Protein AF-A0A7X0TTI5-F1 (afdb_monomer_lite)

Sequence (166 aa):
MQVIKDLVKDNSVLKSMYKINELNKDLLPNALIEVSVCLNDKRHAQENGIIEVKPFFFTALQGELIRRIKQLDIKCSEEAQVATIYTLFSVEKYEEICLSPNFKVVLDISENHRYWVNYATSSIVQYYKHSVVSMQYDSHYNFCTKAAELIVIRARLANAKSKSVI

pLDDT: mean 73.69, std 14.34, range [38.88, 95.19]

Structure (mmCIF, N/CA/C/O backbone):
data_AF-A0A7X0TTI5-F1
#
_entry.id   AF-A0A7X0TTI5-F1
#
loop_
_atom_site.group_PDB
_atom_site.id
_atom_site.type_symbol
_atom_site.label_atom_id
_atom_site.label_alt_id
_atom_site.label_comp_id
_atom_site.label_asym_id
_atom_site.label_entity_id
_atom_site.label_seq_id
_atom_site.pdbx_PDB_ins_code
_atom_site.Cartn_x
_atom_site.Cartn_y
_atom_site.Cartn_z
_atom_site.occupancy
_atom_site.B_iso_or_equiv
_atom_site.auth_seq_id
_atom_site.auth_comp_id
_atom_site.auth_asym_id
_atom_site.auth_atom_id
_atom_site.pdbx_PDB_model_num
ATOM 1 N N . MET A 1 1 ? -12.517 -10.784 20.465 1.00 48.31 1 MET A N 1
ATOM 2 C CA . MET A 1 1 ? -13.371 -10.555 19.279 1.00 48.31 1 MET A CA 1
ATOM 3 C C . MET A 1 1 ? -12.431 -10.204 18.137 1.00 48.31 1 MET A C 1
ATOM 5 O O . MET A 1 1 ? -11.695 -9.251 18.314 1.00 48.31 1 MET A O 1
ATOM 9 N N . GLN A 1 2 ? -12.366 -11.005 17.066 1.00 62.66 2 GLN A N 1
ATOM 10 C CA . GLN A 1 2 ? -11.397 -10.819 15.966 1.00 62.66 2 GLN A CA 1
ATOM 11 C C . GLN A 1 2 ? -11.958 -9.836 14.934 1.00 62.66 2 GLN A C 1
ATOM 13 O O . GLN A 1 2 ? -12.637 -10.242 13.991 1.00 62.66 2 GLN A O 1
ATOM 18 N N . VAL A 1 3 ? -11.701 -8.543 15.146 1.00 77.75 3 VAL A N 1
ATOM 19 C CA . VAL A 1 3 ? -12.220 -7.435 14.321 1.00 77.75 3 VAL A CA 1
ATOM 20 C C . VAL A 1 3 ? -11.693 -7.531 12.887 1.00 77.75 3 VAL A C 1
ATOM 22 O O . VAL A 1 3 ? -12.401 -7.208 11.932 1.00 77.75 3 VAL A O 1
ATOM 25 N N . ILE A 1 4 ? -10.480 -8.065 12.718 1.00 79.56 4 ILE A N 1
ATOM 26 C CA . ILE A 1 4 ? -9.844 -8.260 11.417 1.00 79.56 4 ILE A CA 1
ATOM 27 C C . ILE A 1 4 ? -10.682 -9.098 10.448 1.00 79.56 4 ILE A C 1
ATOM 29 O O . ILE A 1 4 ? -10.770 -8.750 9.272 1.00 79.56 4 ILE A O 1
ATOM 33 N N . LYS A 1 5 ? -11.349 -10.160 10.922 1.00 80.38 5 LYS A N 1
ATOM 34 C CA . LYS A 1 5 ? -12.128 -11.067 10.063 1.00 80.38 5 LYS A CA 1
ATOM 35 C C . LYS A 1 5 ? -13.248 -10.322 9.350 1.00 80.38 5 LYS A C 1
ATOM 37 O O . LYS A 1 5 ? -13.413 -10.475 8.142 1.00 80.38 5 LYS A O 1
ATOM 42 N N . ASP A 1 6 ? -13.962 -9.464 10.067 1.00 81.31 6 ASP A N 1
ATOM 43 C CA . ASP A 1 6 ? -15.067 -8.694 9.500 1.00 81.31 6 ASP A CA 1
ATOM 44 C C . ASP A 1 6 ? -14.583 -7.594 8.551 1.00 81.31 6 ASP A C 1
ATOM 46 O O . ASP A 1 6 ? -15.242 -7.316 7.540 1.00 81.31 6 ASP A O 1
ATOM 50 N N . LEU A 1 7 ? -13.409 -7.016 8.828 1.00 79.31 7 LEU A N 1
ATOM 51 C CA . LEU A 1 7 ? -12.769 -6.042 7.948 1.00 79.31 7 LEU A CA 1
ATOM 52 C C . LEU A 1 7 ? -12.322 -6.670 6.627 1.00 79.31 7 LEU A C 1
ATOM 54 O O . LEU A 1 7 ? -12.471 -6.039 5.587 1.00 79.31 7 LEU A O 1
ATOM 58 N N . VAL A 1 8 ? -11.819 -7.905 6.628 1.00 77.75 8 VAL A N 1
ATOM 59 C CA . VAL A 1 8 ? -11.235 -8.531 5.425 1.00 77.75 8 VAL A CA 1
ATOM 60 C C . VAL A 1 8 ? -12.200 -9.439 4.653 1.00 77.75 8 VAL A C 1
ATOM 62 O O . VAL A 1 8 ? -11.943 -9.732 3.485 1.00 77.75 8 VAL A O 1
ATOM 65 N N . LYS A 1 9 ? -13.330 -9.839 5.257 1.00 75.50 9 LYS A N 1
ATOM 66 C CA . LYS A 1 9 ? -14.305 -10.807 4.709 1.00 75.50 9 LYS A CA 1
ATOM 67 C C . LYS A 1 9 ? -14.771 -10.510 3.282 1.00 75.50 9 LYS A C 1
ATOM 69 O O . LYS A 1 9 ? -14.928 -11.432 2.488 1.00 75.50 9 LYS A O 1
ATOM 74 N N . ASP A 1 10 ? -14.991 -9.239 2.954 1.00 65.62 10 ASP A N 1
ATOM 75 C CA . ASP A 1 10 ? -15.565 -8.849 1.660 1.00 65.62 10 ASP A CA 1
ATOM 76 C C . ASP A 1 10 ? -14.509 -8.634 0.565 1.00 65.62 10 ASP A C 1
ATOM 78 O O . ASP A 1 10 ? -14.868 -8.300 -0.565 1.00 65.62 10 ASP A O 1
ATOM 82 N N . ASN A 1 11 ? -13.216 -8.793 0.896 1.00 62.59 11 ASN A N 1
ATOM 83 C CA . ASN A 1 11 ? -12.068 -8.658 -0.013 1.00 62.59 11 ASN A CA 1
ATOM 84 C C . ASN A 1 11 ? -12.108 -7.369 -0.866 1.00 62.59 11 ASN A C 1
ATOM 86 O O . ASN A 1 11 ? -11.692 -7.355 -2.024 1.00 62.59 11 ASN A O 1
ATOM 90 N N . SER A 1 12 ? -12.664 -6.290 -0.307 1.00 60.84 12 SER A N 1
ATOM 91 C CA . SER A 1 12 ? -12.946 -5.032 -0.997 1.00 60.84 12 SER A CA 1
ATOM 92 C C . SER A 1 12 ? -12.515 -3.865 -0.126 1.00 60.84 12 SER A C 1
ATOM 94 O O . SER A 1 12 ? -13.119 -3.617 0.914 1.00 60.84 12 SER A O 1
ATOM 96 N N . VAL A 1 13 ? -11.504 -3.121 -0.586 1.00 57.62 13 VAL A N 1
ATOM 97 C CA . VAL A 1 13 ? -10.938 -1.963 0.131 1.00 57.62 13 VAL A CA 1
ATOM 98 C C . VAL A 1 13 ? -12.039 -0.989 0.551 1.00 57.62 13 VAL A C 1
ATOM 100 O O . VAL A 1 13 ? -12.115 -0.616 1.714 1.00 57.62 13 VAL A O 1
ATOM 103 N N . LEU A 1 14 ? -12.944 -0.646 -0.370 1.00 49.16 14 LEU A N 1
ATOM 104 C CA . LEU A 1 14 ? -14.036 0.295 -0.114 1.00 49.16 14 LEU A CA 1
ATOM 105 C C . LEU A 1 14 ? -14.975 -0.192 0.995 1.00 49.16 14 LEU A C 1
ATOM 107 O O . LEU A 1 14 ? -15.259 0.553 1.928 1.00 49.16 14 LEU A O 1
ATOM 111 N N . LYS A 1 15 ? -15.428 -1.451 0.936 1.00 61.66 15 LYS A N 1
ATOM 112 C CA . LYS A 1 15 ? -16.327 -2.010 1.961 1.00 61.66 15 LYS A CA 1
ATOM 113 C C . LYS A 1 15 ? -15.647 -2.086 3.324 1.00 61.66 15 LYS A C 1
ATOM 115 O O . LYS A 1 15 ? -16.260 -1.757 4.334 1.00 61.66 15 LYS A O 1
ATOM 120 N N . SER A 1 16 ? -14.375 -2.469 3.353 1.00 70.25 16 SER A N 1
ATOM 121 C CA . SER A 1 16 ? -13.583 -2.507 4.577 1.00 70.25 16 SER A CA 1
ATOM 122 C C . SER A 1 16 ? -13.373 -1.111 5.176 1.00 70.25 16 SER A C 1
ATOM 124 O O . SER A 1 16 ? -13.461 -0.958 6.389 1.00 70.25 16 SER A O 1
ATOM 126 N N . MET A 1 17 ? -13.176 -0.080 4.346 1.00 67.69 17 MET A N 1
ATOM 127 C CA . MET A 1 17 ? -13.087 1.317 4.790 1.00 67.69 17 MET A CA 1
ATOM 128 C C . MET A 1 17 ? -14.405 1.822 5.391 1.00 67.69 17 MET A C 1
ATOM 130 O O . MET A 1 17 ? -14.386 2.470 6.436 1.00 67.69 17 MET A O 1
ATOM 134 N N . TYR A 1 18 ? -15.558 1.497 4.793 1.00 67.31 18 TYR A N 1
ATOM 135 C CA . TYR A 1 18 ? -16.861 1.810 5.398 1.00 67.31 18 TYR A CA 1
ATOM 136 C C . TYR A 1 18 ? -17.000 1.177 6.786 1.00 67.31 18 TYR A C 1
ATOM 138 O O . TYR A 1 18 ? -17.308 1.882 7.745 1.00 67.31 18 TYR A O 1
ATOM 146 N N . LYS A 1 19 ? -16.651 -0.108 6.922 1.00 81.31 19 LYS A N 1
ATOM 147 C CA . LYS A 1 19 ? -16.669 -0.799 8.220 1.00 81.31 19 LYS A CA 1
ATOM 148 C C . LYS A 1 19 ? -15.734 -0.150 9.240 1.00 81.31 19 LYS A C 1
ATOM 150 O O . LYS A 1 19 ? -16.130 0.012 10.385 1.00 81.31 19 LYS A O 1
ATOM 155 N N . ILE A 1 2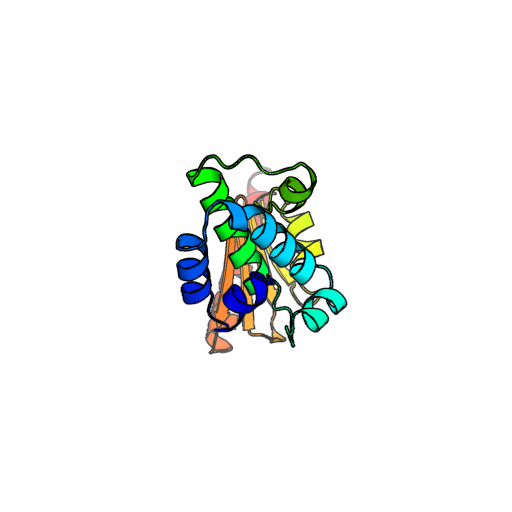0 ? -14.532 0.277 8.837 1.00 79.19 20 ILE A N 1
ATOM 156 C CA . ILE A 1 20 ? -13.599 0.999 9.723 1.00 79.19 20 ILE A CA 1
ATOM 157 C C . ILE A 1 20 ? -14.220 2.296 10.255 1.00 79.19 20 ILE A C 1
ATOM 159 O O . ILE A 1 20 ? -14.044 2.633 11.425 1.00 79.19 20 ILE A O 1
ATOM 163 N N . ASN A 1 21 ? -14.961 3.026 9.422 1.00 71.12 21 ASN A N 1
ATOM 164 C CA . ASN A 1 21 ? -15.608 4.266 9.843 1.00 71.12 21 ASN A CA 1
ATOM 165 C C . ASN A 1 21 ? -16.771 4.032 10.828 1.00 71.12 21 ASN A C 1
ATOM 167 O O . ASN A 1 21 ? -17.016 4.901 11.672 1.00 71.12 21 ASN A O 1
ATOM 171 N N . GLU A 1 22 ? -17.425 2.868 10.746 1.00 82.06 22 GLU A N 1
ATOM 172 C CA . GLU A 1 22 ? -18.511 2.413 11.628 1.00 82.06 22 GLU A CA 1
ATOM 173 C C . GLU A 1 22 ? -18.028 1.689 12.900 1.00 82.06 22 GLU A C 1
ATOM 175 O O . GLU A 1 22 ? -18.824 1.470 13.816 1.00 82.06 22 GLU A O 1
ATOM 180 N N . LEU A 1 23 ? -16.742 1.325 12.994 1.00 85.75 23 LEU A N 1
ATOM 181 C CA . LEU A 1 23 ? -16.197 0.656 14.177 1.00 85.75 23 LEU A CA 1
ATOM 182 C C . LEU A 1 23 ? -16.357 1.519 15.435 1.00 85.75 23 LEU A C 1
ATOM 184 O O . LEU A 1 23 ? -16.101 2.727 15.434 1.00 85.75 23 LEU A 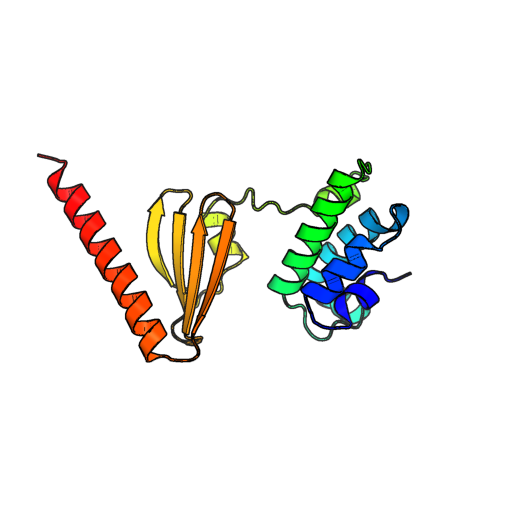O 1
ATOM 188 N N . ASN A 1 24 ? -16.710 0.861 16.544 1.00 85.25 24 ASN A N 1
ATOM 189 C CA . ASN A 1 24 ? -16.664 1.482 17.864 1.00 85.25 24 ASN A CA 1
ATOM 190 C C . ASN A 1 24 ? -15.231 1.976 18.143 1.00 85.25 24 ASN A C 1
ATOM 192 O O . ASN A 1 24 ? -14.260 1.259 17.892 1.00 85.25 24 ASN A O 1
ATOM 196 N N . LYS A 1 25 ? -15.117 3.196 18.681 1.00 83.62 25 LYS A N 1
ATOM 197 C CA . LYS A 1 25 ? -13.852 3.860 19.009 1.00 83.62 25 LYS A CA 1
ATOM 198 C C . LYS A 1 25 ? -12.916 2.971 19.828 1.00 83.62 25 LYS A C 1
ATOM 200 O O . LYS A 1 25 ? -11.727 2.920 19.527 1.00 83.62 25 LYS A O 1
ATOM 205 N N . ASP A 1 26 ? -13.462 2.226 20.784 1.00 83.00 26 ASP A N 1
ATOM 206 C CA . ASP A 1 26 ? -12.691 1.363 21.688 1.00 83.00 26 ASP A CA 1
ATOM 207 C C . ASP A 1 26 ? -12.023 0.181 20.964 1.00 83.00 26 ASP A C 1
ATOM 209 O O . ASP A 1 26 ? -11.059 -0.403 21.454 1.00 83.00 26 ASP A O 1
ATOM 213 N N . LEU A 1 27 ? -12.517 -0.176 19.774 1.00 84.00 27 LEU A N 1
ATOM 214 C CA . LEU A 1 27 ? -12.010 -1.293 18.977 1.00 84.00 27 LEU A CA 1
ATOM 215 C C . LEU A 1 27 ? -10.947 -0.869 17.959 1.00 84.00 27 LEU A C 1
ATOM 217 O O . LEU A 1 27 ? -10.237 -1.729 17.440 1.00 84.00 27 LEU A O 1
ATOM 221 N N . LEU A 1 28 ? -10.826 0.428 17.664 1.00 81.75 28 LEU A N 1
ATOM 222 C CA . LEU A 1 28 ? -9.928 0.929 16.621 1.00 81.75 28 LEU A CA 1
ATOM 223 C C . LEU A 1 28 ? -8.441 0.629 16.896 1.00 81.75 28 LEU A C 1
ATOM 225 O O . LEU A 1 28 ? -7.776 0.170 15.965 1.00 81.75 28 LEU A O 1
ATOM 229 N N . PRO A 1 29 ? -7.900 0.805 18.123 1.00 80.06 29 PRO A N 1
ATOM 230 C CA . PRO A 1 29 ? -6.505 0.455 18.408 1.00 80.06 29 PRO A CA 1
ATOM 231 C C . PRO A 1 29 ? -6.221 -1.043 18.235 1.00 80.06 29 PRO A C 1
ATOM 233 O O . PRO A 1 29 ? -5.214 -1.421 17.643 1.00 80.06 29 PRO A O 1
ATOM 236 N N . ASN A 1 30 ? -7.143 -1.901 18.682 1.00 79.25 30 ASN A N 1
ATOM 237 C CA . ASN A 1 30 ? -7.002 -3.353 18.547 1.00 79.25 30 ASN A CA 1
ATOM 238 C C . ASN A 1 30 ? -7.077 -3.790 17.081 1.00 79.25 30 ASN A C 1
ATOM 240 O O . ASN A 1 30 ? -6.259 -4.589 16.638 1.00 79.25 30 ASN A O 1
ATOM 244 N N . ALA A 1 31 ? -8.004 -3.224 16.303 1.00 84.19 31 ALA A N 1
ATOM 245 C CA . ALA A 1 31 ? -8.095 -3.484 14.869 1.00 84.19 31 ALA A CA 1
ATOM 246 C C . ALA A 1 31 ? -6.813 -3.068 14.131 1.00 84.19 31 ALA A C 1
ATOM 248 O O . ALA A 1 31 ? -6.366 -3.770 13.226 1.00 84.19 31 ALA A O 1
ATOM 249 N N . LEU A 1 32 ? -6.204 -1.947 14.535 1.00 81.00 32 LEU A N 1
ATOM 250 C CA . LEU A 1 32 ? -4.934 -1.482 13.988 1.00 81.00 32 LEU A CA 1
ATOM 251 C C . LEU A 1 32 ? -3.800 -2.482 14.266 1.00 81.00 32 LEU A C 1
ATOM 253 O O . LEU A 1 32 ? -3.089 -2.856 13.335 1.00 81.00 32 LEU A O 1
ATOM 257 N N . ILE A 1 33 ? -3.679 -2.970 15.506 1.00 75.25 33 ILE A N 1
ATOM 258 C CA . ILE A 1 33 ? -2.704 -4.010 15.869 1.00 75.25 33 ILE A CA 1
ATOM 259 C C . ILE A 1 33 ? -2.948 -5.284 15.052 1.00 75.25 33 ILE A C 1
ATOM 261 O O . ILE A 1 33 ? -2.020 -5.791 14.426 1.00 75.25 33 ILE A O 1
ATOM 265 N N . GLU A 1 34 ? -4.185 -5.785 15.005 1.00 76.81 34 GLU A N 1
ATOM 266 C CA . GLU A 1 34 ? -4.519 -7.022 14.288 1.00 76.81 34 GLU A CA 1
ATOM 267 C C . GLU A 1 34 ? -4.189 -6.931 12.787 1.00 76.81 34 GLU A C 1
ATOM 269 O O . GLU A 1 34 ? -3.604 -7.864 12.230 1.00 76.81 34 GLU A O 1
ATOM 274 N N . VAL A 1 35 ? -4.505 -5.804 12.130 1.00 81.75 35 VAL A N 1
ATOM 275 C CA . VAL A 1 35 ? -4.149 -5.562 10.718 1.00 81.75 35 VAL A CA 1
ATOM 276 C C . VAL A 1 35 ? -2.632 -5.570 10.535 1.00 81.75 35 VAL A C 1
ATOM 278 O O . VAL A 1 35 ? -2.132 -6.193 9.598 1.00 81.75 35 VAL A O 1
ATOM 281 N N . SER A 1 36 ? -1.891 -4.915 11.428 1.00 72.31 36 SER A N 1
ATOM 282 C CA . SER A 1 36 ? -0.433 -4.836 11.349 1.00 72.31 36 SER A CA 1
ATOM 283 C C . SER A 1 36 ? 0.262 -6.162 11.624 1.00 72.31 36 SER A C 1
ATOM 285 O O . SER A 1 36 ? 1.241 -6.476 10.951 1.00 72.31 36 SER A O 1
ATOM 287 N N . VAL A 1 37 ? -0.241 -6.971 12.556 1.00 70.06 37 VAL A N 1
ATOM 288 C CA . VAL A 1 37 ? 0.292 -8.317 12.797 1.00 70.06 37 VAL A CA 1
ATOM 289 C C . VAL A 1 37 ? -0.009 -9.216 11.599 1.00 70.06 37 VAL A C 1
ATOM 291 O O . VAL A 1 37 ? 0.903 -9.851 11.083 1.00 70.06 37 VAL A O 1
ATOM 294 N N . CYS A 1 38 ? -1.240 -9.211 11.075 1.00 74.50 38 CYS A N 1
ATOM 295 C CA . CYS A 1 38 ? -1.596 -10.024 9.905 1.00 74.50 38 CYS A CA 1
ATOM 296 C C . CYS A 1 38 ? -0.827 -9.629 8.636 1.00 74.50 38 CYS A C 1
ATOM 298 O O . CYS A 1 38 ? -0.593 -10.476 7.778 1.00 74.50 38 CYS A O 1
ATOM 300 N N . LEU A 1 39 ? -0.419 -8.362 8.505 1.00 73.25 39 LEU A N 1
ATOM 301 C CA . LEU A 1 39 ? 0.432 -7.909 7.404 1.00 73.25 39 LEU A CA 1
ATOM 302 C C . LEU A 1 39 ? 1.832 -8.546 7.448 1.00 73.25 39 LEU A C 1
ATOM 304 O O . LEU A 1 39 ? 2.403 -8.829 6.396 1.00 73.25 39 LEU A O 1
ATOM 308 N N . ASN A 1 40 ? 2.374 -8.770 8.648 1.00 61.78 40 ASN A N 1
ATOM 309 C CA . ASN A 1 40 ? 3.770 -9.165 8.856 1.00 61.78 40 ASN A CA 1
ATOM 310 C C . ASN A 1 40 ? 3.950 -10.641 9.252 1.00 61.78 40 ASN A C 1
ATOM 312 O O . ASN A 1 40 ? 5.034 -11.193 9.068 1.00 61.78 40 ASN A O 1
ATOM 316 N N . ASP A 1 41 ? 2.904 -11.301 9.751 1.00 64.25 41 ASP A N 1
ATOM 317 C CA . ASP A 1 41 ? 2.929 -12.692 10.196 1.00 64.25 41 ASP A CA 1
ATOM 318 C C . ASP A 1 41 ? 1.887 -13.535 9.445 1.00 64.25 41 ASP A C 1
ATOM 320 O O . ASP A 1 41 ? 0.682 -13.502 9.712 1.00 64.25 41 ASP A O 1
ATOM 324 N N . LYS A 1 42 ? 2.383 -14.349 8.504 1.00 69.00 42 LYS A N 1
ATOM 325 C CA . LYS A 1 42 ? 1.560 -15.271 7.710 1.00 69.00 42 LYS A CA 1
ATOM 326 C C . LYS A 1 42 ? 0.881 -16.348 8.560 1.00 69.00 42 LYS A C 1
ATOM 328 O O . LYS A 1 42 ? -0.216 -16.762 8.198 1.00 69.00 42 LYS A O 1
ATOM 333 N N . ARG A 1 43 ? 1.501 -16.811 9.655 1.00 68.00 43 ARG A N 1
ATOM 334 C CA . ARG A 1 43 ? 0.895 -17.817 10.546 1.00 68.00 43 ARG A CA 1
ATOM 335 C C . ARG A 1 43 ? -0.269 -17.195 11.303 1.00 68.00 43 ARG A C 1
ATOM 337 O O . ARG A 1 43 ? -1.365 -17.744 11.282 1.00 68.00 43 ARG A O 1
ATOM 344 N N . HIS A 1 44 ? -0.066 -15.998 11.847 1.00 65.00 44 HIS A N 1
ATOM 345 C CA . HIS A 1 44 ? -1.123 -15.263 12.535 1.00 65.00 44 HIS A CA 1
ATOM 346 C C . HIS A 1 44 ? -2.292 -14.912 11.602 1.00 65.00 44 HIS A C 1
ATOM 348 O O . HIS A 1 44 ? -3.461 -15.022 11.974 1.00 65.00 44 HIS A O 1
ATOM 354 N N . ALA A 1 45 ? -2.004 -14.537 10.354 1.00 71.25 45 ALA A N 1
ATOM 355 C CA . ALA A 1 45 ? -3.038 -14.300 9.354 1.00 71.25 45 ALA A CA 1
ATOM 356 C C . ALA A 1 45 ? -3.869 -15.568 9.071 1.00 71.25 45 ALA A C 1
ATOM 358 O O . ALA A 1 45 ? -5.101 -15.513 9.053 1.00 71.25 45 ALA A O 1
ATOM 359 N N . GLN A 1 46 ? -3.214 -16.722 8.917 1.00 75.00 46 GLN A N 1
ATOM 360 C CA . GLN A 1 46 ? -3.885 -18.008 8.704 1.00 75.00 46 GLN A CA 1
ATOM 361 C C . GLN A 1 46 ? -4.737 -18.435 9.910 1.00 75.00 46 GLN A C 1
ATOM 363 O O . GLN A 1 46 ? -5.865 -18.889 9.718 1.00 75.00 46 GLN A O 1
ATOM 368 N N . GLU A 1 47 ? -4.269 -18.219 11.144 1.00 75.56 47 GLU A N 1
ATOM 369 C CA . GLU A 1 47 ? -5.054 -18.428 12.378 1.00 75.56 47 GLU A CA 1
ATOM 370 C C . GLU A 1 47 ? -6.313 -17.543 12.424 1.00 75.56 47 GLU A C 1
ATOM 372 O O . GLU A 1 47 ? -7.361 -17.924 12.958 1.00 75.56 47 GLU A O 1
ATOM 377 N N . ASN A 1 48 ? -6.247 -16.376 11.783 1.00 69.25 48 ASN A N 1
ATOM 378 C CA . ASN A 1 48 ? -7.373 -15.472 11.589 1.00 69.25 48 ASN A CA 1
ATOM 379 C C . ASN A 1 48 ? -8.199 -15.779 10.323 1.00 69.25 48 ASN A C 1
ATOM 381 O O . ASN A 1 48 ? -9.086 -15.005 9.968 1.00 69.25 48 ASN A O 1
ATOM 385 N N . GLY A 1 49 ? -7.987 -16.922 9.664 1.00 72.69 49 GLY A N 1
ATOM 386 C CA . GLY A 1 49 ? -8.764 -17.353 8.496 1.00 72.69 49 GLY A CA 1
ATOM 387 C C . GLY A 1 49 ? -8.443 -16.594 7.206 1.00 72.69 49 GLY A C 1
ATOM 388 O O . GLY A 1 49 ? -9.207 -16.666 6.244 1.00 72.69 49 GLY A O 1
ATOM 389 N N . ILE A 1 50 ? -7.327 -15.866 7.166 1.00 78.94 50 ILE A N 1
ATOM 390 C CA . ILE A 1 50 ? -6.852 -15.167 5.974 1.00 78.94 50 ILE A CA 1
ATOM 391 C C . ILE A 1 50 ? -6.019 -16.158 5.159 1.00 78.94 50 ILE A C 1
ATOM 393 O O . ILE A 1 50 ? -4.886 -16.481 5.508 1.00 78.94 50 ILE A O 1
ATOM 397 N N . ILE A 1 51 ? -6.608 -16.652 4.067 1.00 73.12 51 ILE A N 1
ATOM 398 C CA . ILE A 1 51 ? -5.983 -17.637 3.167 1.00 73.12 51 ILE A CA 1
ATOM 399 C C . ILE A 1 51 ? -4.725 -17.050 2.510 1.00 73.12 51 ILE A C 1
ATOM 401 O O . ILE A 1 51 ? -3.715 -17.735 2.361 1.00 73.12 51 ILE A O 1
ATOM 405 N N . GLU A 1 52 ? -4.776 -15.765 2.157 1.00 74.25 52 GLU A N 1
ATOM 406 C CA . GLU A 1 52 ? -3.673 -15.041 1.539 1.00 74.25 52 GLU A CA 1
ATOM 407 C C . GLU A 1 52 ? -3.627 -13.599 2.055 1.00 74.25 52 GLU A C 1
ATOM 409 O O . GLU A 1 52 ? -4.580 -12.829 1.899 1.00 74.25 52 GLU A O 1
ATOM 414 N N . VAL A 1 53 ? -2.500 -13.222 2.661 1.00 68.06 53 VAL A N 1
ATOM 415 C CA . VAL A 1 53 ? -2.229 -11.831 3.031 1.00 68.06 53 VAL A CA 1
ATOM 416 C C . VAL A 1 53 ? -1.889 -11.076 1.760 1.00 68.06 53 VAL A C 1
ATOM 418 O O . VAL A 1 53 ? -0.822 -11.273 1.188 1.00 68.06 53 VAL A O 1
ATOM 421 N N . LYS A 1 54 ? -2.794 -10.199 1.330 1.00 70.62 54 LYS A N 1
ATOM 422 C CA . LYS A 1 54 ? -2.554 -9.251 0.240 1.00 70.62 54 LYS A CA 1
ATOM 423 C C . LYS A 1 54 ? -1.923 -7.991 0.832 1.00 70.62 54 LYS A C 1
ATOM 425 O O . LYS A 1 54 ? -2.668 -7.183 1.390 1.00 70.62 54 LYS A O 1
ATOM 430 N N . PRO A 1 55 ? -0.600 -7.771 0.724 1.00 66.88 55 PRO A N 1
ATOM 431 C CA . PRO A 1 55 ? 0.071 -6.723 1.493 1.00 66.88 55 PRO A CA 1
ATOM 432 C C . PRO A 1 55 ? -0.528 -5.340 1.228 1.00 66.88 55 PRO A C 1
ATOM 434 O O . PRO A 1 55 ? -0.872 -4.628 2.160 1.00 66.88 55 PRO A O 1
ATOM 437 N N . PHE A 1 56 ? -0.815 -5.023 -0.037 1.00 64.56 56 PHE A N 1
ATOM 438 C CA . PHE A 1 56 ? -1.448 -3.760 -0.429 1.00 64.56 56 PHE A CA 1
ATOM 439 C C . PHE A 1 56 ? -2.834 -3.537 0.187 1.00 64.56 56 PHE A C 1
ATOM 441 O O . PHE A 1 56 ? -3.171 -2.417 0.564 1.00 64.56 56 PHE A O 1
ATOM 448 N N . PHE A 1 57 ? -3.638 -4.596 0.304 1.00 65.31 57 PHE A N 1
ATOM 449 C CA . PHE A 1 57 ? -4.957 -4.523 0.928 1.00 65.31 57 PHE A CA 1
ATOM 450 C C . PHE A 1 57 ? -4.820 -4.224 2.424 1.00 65.31 57 PHE A C 1
ATOM 452 O O . PHE A 1 57 ? -5.431 -3.281 2.911 1.00 65.31 57 PHE A O 1
ATOM 459 N N . PHE A 1 58 ? -3.953 -4.950 3.132 1.00 76.31 58 PHE A N 1
ATOM 460 C CA . PHE A 1 58 ? -3.731 -4.755 4.569 1.00 76.31 58 PHE A CA 1
ATOM 461 C C . PHE A 1 58 ? -3.078 -3.404 4.887 1.00 76.31 58 PHE A C 1
ATOM 463 O O . PHE A 1 58 ? -3.484 -2.748 5.842 1.00 76.31 58 PHE A O 1
ATOM 470 N N . THR A 1 59 ? -2.152 -2.925 4.054 1.00 71.94 59 THR A N 1
ATOM 471 C CA . THR A 1 59 ? -1.587 -1.573 4.172 1.00 71.94 59 THR A CA 1
ATOM 472 C C . THR A 1 59 ? -2.658 -0.491 3.993 1.00 71.94 59 THR A C 1
ATOM 474 O O . THR A 1 59 ? -2.669 0.489 4.736 1.00 71.94 59 THR A O 1
ATOM 477 N N . ALA A 1 60 ? -3.604 -0.668 3.063 1.00 59.09 60 ALA A N 1
ATOM 478 C CA . ALA A 1 60 ? -4.716 0.271 2.895 1.00 59.09 60 ALA A CA 1
ATOM 479 C C . ALA A 1 60 ? -5.650 0.296 4.121 1.00 59.09 60 ALA A C 1
ATOM 481 O O . ALA A 1 60 ? -6.067 1.372 4.553 1.00 59.09 60 ALA A O 1
ATOM 482 N N . LEU A 1 61 ? -5.937 -0.868 4.716 1.00 76.75 61 LEU A N 1
ATOM 483 C CA . LEU A 1 61 ? -6.719 -0.958 5.957 1.00 76.75 61 LEU A CA 1
ATOM 484 C C . LEU A 1 61 ? -6.009 -0.275 7.127 1.00 76.75 61 LEU A C 1
ATOM 486 O O . LEU A 1 61 ? -6.630 0.480 7.872 1.00 76.75 61 LEU A O 1
ATOM 490 N N . GLN A 1 62 ? -4.702 -0.501 7.252 1.00 78.44 62 GLN A N 1
ATOM 491 C CA . GLN A 1 62 ? -3.862 0.120 8.270 1.00 78.44 62 GLN A CA 1
ATOM 492 C C . GLN A 1 62 ? -3.902 1.652 8.157 1.00 78.44 62 GLN A C 1
ATOM 494 O O . GLN A 1 62 ? -4.149 2.340 9.147 1.00 78.44 62 GLN A O 1
ATOM 499 N N . GLY A 1 63 ? -3.725 2.190 6.944 1.00 66.25 63 GLY A N 1
ATOM 500 C CA . GLY A 1 63 ? -3.790 3.628 6.666 1.00 66.25 63 GLY A CA 1
ATOM 501 C C . GLY A 1 63 ? -5.121 4.264 7.075 1.00 66.25 63 GLY A C 1
ATOM 502 O O . GLY A 1 63 ? -5.140 5.315 7.720 1.00 66.25 63 GLY A O 1
ATOM 503 N N . GLU A 1 64 ? -6.233 3.604 6.756 1.00 73.19 64 GLU A N 1
ATOM 504 C CA . GLU A 1 64 ? -7.570 4.091 7.103 1.00 73.19 64 GLU A CA 1
ATOM 505 C C . GLU A 1 64 ? -7.842 4.042 8.618 1.00 73.19 64 GLU A C 1
ATOM 507 O O . GLU A 1 64 ? -8.400 4.990 9.178 1.00 73.19 64 GLU A O 1
ATOM 512 N N . LEU A 1 65 ? -7.388 2.991 9.311 1.00 80.75 65 LEU A N 1
ATOM 513 C CA . LEU A 1 65 ? -7.497 2.877 10.770 1.00 80.75 65 LEU A CA 1
ATOM 514 C C . LEU A 1 65 ? -6.730 3.998 11.486 1.00 80.75 65 LEU A C 1
ATOM 516 O O . LEU A 1 65 ? -7.281 4.648 12.375 1.00 80.75 65 LEU A O 1
ATOM 520 N N . ILE A 1 66 ? -5.504 4.299 11.046 1.00 77.62 66 ILE A N 1
ATOM 521 C CA . ILE A 1 66 ? -4.702 5.419 11.571 1.00 77.62 66 ILE A CA 1
ATOM 522 C C . ILE A 1 66 ? -5.430 6.748 11.362 1.00 77.62 66 ILE A C 1
ATOM 524 O O . ILE A 1 66 ? -5.524 7.561 12.286 1.00 77.62 66 ILE A O 1
ATOM 528 N N . ARG A 1 67 ? -5.949 6.988 10.149 1.00 79.31 67 ARG A N 1
ATOM 529 C CA . ARG A 1 67 ? -6.697 8.210 9.824 1.00 79.31 67 ARG A CA 1
ATOM 530 C C . ARG A 1 67 ? -7.881 8.380 10.775 1.00 79.31 67 ARG A C 1
ATOM 532 O O . ARG A 1 67 ? -8.080 9.471 11.310 1.00 79.31 67 ARG A O 1
ATOM 539 N N . ARG A 1 68 ? -8.642 7.307 11.013 1.00 77.06 68 ARG A N 1
ATOM 540 C CA . ARG A 1 68 ? -9.827 7.326 11.876 1.00 77.06 68 ARG A CA 1
ATOM 541 C C . ARG A 1 68 ? -9.484 7.542 13.352 1.00 77.06 68 ARG A C 1
ATOM 543 O O . ARG A 1 68 ? -10.138 8.358 13.995 1.00 77.06 68 ARG A O 1
ATOM 550 N N . ILE A 1 69 ? -8.443 6.882 13.862 1.00 80.56 69 ILE A N 1
ATOM 551 C CA . ILE A 1 69 ? -7.920 7.067 15.228 1.00 80.56 69 ILE A CA 1
ATOM 552 C C . ILE A 1 69 ? -7.533 8.528 15.471 1.00 80.56 69 ILE A C 1
ATOM 554 O O . ILE A 1 69 ? -7.970 9.120 16.457 1.00 80.56 69 ILE A O 1
ATOM 558 N N . LYS A 1 70 ? -6.785 9.135 14.537 1.00 76.69 70 LYS A N 1
ATOM 559 C CA . LYS A 1 70 ? -6.380 10.548 14.621 1.00 76.69 70 LYS A CA 1
ATOM 560 C C . LYS A 1 70 ? -7.573 11.499 14.609 1.00 76.69 70 LYS A C 1
ATOM 562 O O . LYS A 1 70 ? -7.610 12.440 15.389 1.00 76.69 70 LYS A O 1
ATOM 567 N N . GLN A 1 71 ? -8.558 11.256 13.743 1.00 75.06 71 GLN A N 1
ATOM 568 C CA . GLN A 1 71 ? -9.769 12.084 13.678 1.00 75.06 71 GLN A CA 1
ATOM 569 C C . GLN A 1 71 ? -10.583 12.084 14.970 1.00 75.06 71 GLN A C 1
ATOM 571 O O . GLN A 1 71 ? -11.314 13.033 15.232 1.00 75.06 71 GLN A O 1
ATOM 576 N N . LEU A 1 72 ? -10.509 10.997 15.732 1.00 81.12 72 LEU A N 1
ATOM 577 C CA . LEU A 1 72 ? -11.277 10.812 16.954 1.00 81.12 72 LEU A CA 1
ATOM 578 C C . LEU A 1 72 ? -10.482 11.138 18.222 1.00 81.12 72 LEU A C 1
ATOM 580 O O . LEU A 1 72 ? -11.031 10.960 19.307 1.00 81.12 72 LEU A O 1
ATOM 584 N N . ASP A 1 73 ? -9.234 11.596 18.071 1.00 79.94 73 ASP A N 1
ATOM 585 C CA . ASP A 1 73 ? -8.289 11.901 19.152 1.00 79.94 73 ASP A CA 1
ATOM 586 C C . ASP A 1 73 ? -8.122 10.747 20.161 1.00 79.94 73 ASP A C 1
ATOM 588 O O . ASP A 1 73 ? -8.085 10.924 21.378 1.00 79.94 73 ASP A O 1
ATOM 592 N N . ILE A 1 74 ? -8.070 9.513 19.648 1.00 79.62 74 ILE A N 1
ATOM 593 C CA . ILE A 1 74 ? -7.937 8.314 20.480 1.00 79.62 74 ILE A CA 1
ATOM 594 C C . ILE A 1 74 ? -6.464 8.113 20.834 1.00 79.62 74 ILE A C 1
ATOM 596 O O . ILE A 1 74 ? -5.619 7.906 19.959 1.00 79.62 74 ILE A O 1
ATOM 600 N N . LYS A 1 75 ? -6.157 8.112 22.135 1.00 71.19 75 LYS A N 1
ATOM 601 C CA . LYS A 1 75 ? -4.820 7.776 22.635 1.00 71.19 75 LYS A CA 1
ATOM 602 C C . LYS A 1 75 ? -4.566 6.280 22.466 1.00 71.19 75 LYS A C 1
ATOM 604 O O . LYS A 1 75 ? -5.234 5.458 23.084 1.00 71.19 75 LYS A O 1
ATOM 609 N N . CYS A 1 76 ? -3.597 5.937 21.627 1.00 61.47 76 CYS A N 1
ATOM 610 C CA . CYS A 1 76 ? -3.128 4.565 21.457 1.00 61.47 76 CYS A CA 1
ATOM 611 C C . CYS A 1 76 ? -2.065 4.238 22.513 1.00 61.47 76 CYS A C 1
ATOM 613 O O . CYS A 1 76 ? -1.198 5.077 22.782 1.00 61.47 76 CYS A O 1
ATOM 615 N N . SER A 1 77 ? -2.121 3.030 23.086 1.00 53.69 77 SER A N 1
ATOM 616 C CA . SER A 1 77 ? -1.037 2.512 23.930 1.00 53.69 77 SER A CA 1
ATOM 617 C C . SER A 1 77 ? 0.264 2.409 23.125 1.00 53.69 77 SER A C 1
ATOM 619 O O . SER A 1 77 ? 0.231 2.405 21.891 1.00 53.69 77 SER A O 1
ATOM 621 N N . GLU A 1 78 ? 1.413 2.348 23.798 1.00 45.16 78 GLU A N 1
ATOM 622 C CA . GLU A 1 78 ? 2.718 2.241 23.127 1.00 45.16 78 GLU A CA 1
ATOM 623 C C . GLU A 1 78 ? 2.778 1.024 22.185 1.00 45.16 78 GLU A C 1
ATOM 625 O O . GLU A 1 78 ? 3.347 1.123 21.100 1.00 45.16 78 GLU A O 1
ATOM 630 N N . GLU A 1 79 ? 2.086 -0.078 22.507 1.00 40.94 79 GLU A N 1
ATOM 631 C CA . GLU A 1 79 ? 1.984 -1.253 21.630 1.00 40.94 79 GLU A CA 1
ATOM 632 C C . GLU A 1 79 ? 1.162 -0.994 20.350 1.00 40.94 79 GLU A C 1
ATOM 634 O O . GLU A 1 79 ? 1.452 -1.563 19.299 1.00 40.94 79 GLU A O 1
ATOM 639 N N . ALA A 1 80 ? 0.165 -0.104 20.402 1.00 40.31 80 ALA A N 1
ATOM 640 C CA . ALA A 1 80 ? -0.649 0.301 19.250 1.00 40.31 80 ALA A CA 1
ATOM 641 C C . ALA A 1 80 ? 0.016 1.398 18.391 1.00 40.31 80 ALA A C 1
ATOM 643 O O . ALA A 1 80 ? -0.339 1.575 17.224 1.00 40.31 80 ALA A O 1
ATOM 644 N N . GLN A 1 81 ? 1.007 2.120 18.929 1.00 42.50 81 GLN A N 1
ATOM 645 C CA . GLN A 1 81 ? 1.781 3.123 18.180 1.00 42.50 81 GLN A CA 1
ATOM 646 C C . GLN A 1 81 ? 2.723 2.496 17.134 1.00 42.50 81 GLN A C 1
ATOM 648 O O . GLN A 1 81 ? 3.093 3.159 16.162 1.00 42.50 81 GLN A O 1
ATOM 653 N N . VAL A 1 82 ? 3.039 1.201 17.268 1.00 40.84 82 VAL A N 1
ATOM 654 C CA . VAL A 1 82 ? 3.925 0.437 16.363 1.00 40.84 82 VAL A CA 1
ATOM 655 C C . VAL A 1 82 ? 3.299 0.186 14.977 1.00 40.84 82 VAL A C 1
ATOM 657 O O . VAL A 1 82 ? 3.975 -0.212 14.032 1.00 40.84 82 VAL A O 1
ATOM 660 N N . ALA A 1 83 ? 2.014 0.486 14.799 1.00 43.31 83 ALA A N 1
ATOM 661 C CA . ALA A 1 83 ? 1.244 0.144 13.610 1.00 43.31 83 ALA A CA 1
ATOM 662 C C . ALA A 1 83 ? 0.955 1.331 12.667 1.00 43.31 83 ALA A C 1
ATOM 664 O O . ALA A 1 83 ? 0.002 1.288 11.891 1.00 43.31 83 ALA A O 1
ATOM 665 N N . THR A 1 84 ? 1.775 2.383 12.676 1.00 39.78 84 THR A N 1
ATOM 666 C CA . THR A 1 84 ? 1.652 3.501 11.726 1.00 39.78 84 THR A CA 1
ATOM 667 C C . THR A 1 84 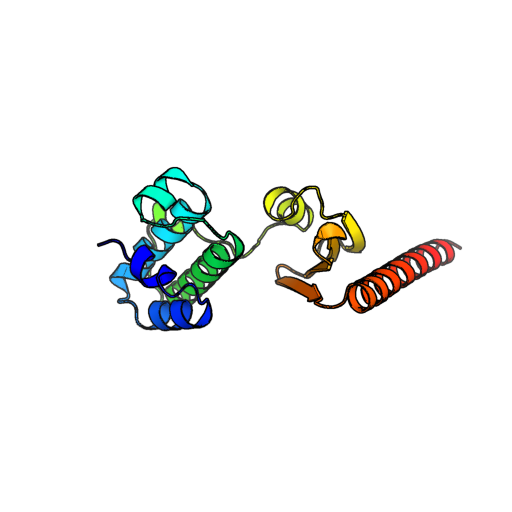? 2.518 3.266 10.494 1.00 39.78 84 THR A C 1
ATOM 669 O O . THR A 1 84 ? 3.725 3.150 10.659 1.00 39.78 84 THR A O 1
ATOM 672 N N . ILE A 1 85 ? 1.981 3.313 9.268 1.00 42.75 85 ILE A N 1
ATOM 673 C CA . ILE A 1 85 ? 2.810 3.715 8.118 1.00 42.75 85 ILE A CA 1
ATOM 674 C C . ILE A 1 85 ? 1.985 4.668 7.222 1.00 42.75 85 ILE A C 1
ATOM 676 O O . ILE A 1 85 ? 1.349 4.260 6.263 1.00 42.75 85 ILE A O 1
ATOM 680 N N . TYR A 1 86 ? 1.877 5.967 7.547 1.00 38.88 86 TYR A N 1
ATOM 681 C CA . TYR A 1 86 ? 2.666 6.969 6.806 1.00 38.88 86 TYR A CA 1
ATOM 682 C C . TYR A 1 86 ? 3.963 6.345 6.329 1.00 38.88 86 TYR A C 1
ATOM 684 O O . TYR A 1 86 ? 4.793 6.004 7.166 1.00 38.88 86 TYR A O 1
ATOM 692 N N . THR A 1 87 ? 4.191 6.193 5.029 1.00 41.19 87 THR A N 1
ATOM 693 C CA . THR A 1 87 ? 5.549 5.851 4.617 1.00 41.19 87 THR A CA 1
ATOM 694 C C . THR A 1 87 ? 6.416 7.093 4.826 1.00 41.19 87 THR A C 1
ATOM 696 O O . THR A 1 87 ? 6.673 7.835 3.891 1.00 41.19 87 THR A O 1
ATOM 699 N N . LEU A 1 88 ? 6.924 7.285 6.052 1.00 45.00 88 LEU A N 1
ATOM 700 C CA . LEU A 1 88 ? 8.172 8.004 6.357 1.00 45.00 88 LEU A CA 1
ATOM 701 C C . LEU A 1 88 ? 9.389 7.256 5.776 1.00 45.00 88 LEU A C 1
ATOM 703 O O . LEU A 1 88 ? 10.529 7.525 6.135 1.00 45.00 88 LEU A O 1
ATOM 707 N N . PHE A 1 89 ? 9.167 6.273 4.905 1.00 49.72 89 PHE A N 1
ATOM 708 C CA . PHE A 1 89 ? 10.218 5.599 4.180 1.00 49.72 89 PHE A CA 1
ATOM 709 C C . PHE A 1 89 ? 10.787 6.552 3.138 1.00 49.72 89 PHE A C 1
ATOM 711 O O . PHE A 1 89 ? 10.056 7.235 2.413 1.00 49.72 89 PHE A O 1
ATOM 718 N N . SER A 1 90 ? 12.111 6.592 3.061 1.00 65.44 90 SER A N 1
ATOM 719 C CA . SER A 1 90 ? 12.759 7.101 1.865 1.00 65.44 90 SER A CA 1
ATOM 720 C C . SER A 1 90 ? 12.364 6.223 0.672 1.00 65.44 90 SER A C 1
ATOM 722 O O . SER A 1 90 ? 11.864 5.101 0.836 1.00 65.44 90 SER A O 1
ATOM 724 N N . VAL A 1 91 ? 12.584 6.724 -0.540 1.00 72.50 91 VAL A N 1
ATOM 725 C CA . VAL A 1 91 ? 12.351 5.963 -1.775 1.00 72.50 91 VAL A CA 1
ATOM 726 C C . VAL A 1 91 ? 13.058 4.600 -1.729 1.00 72.50 91 VAL A C 1
ATOM 728 O O . VAL A 1 91 ? 12.489 3.594 -2.147 1.00 72.50 91 VAL A O 1
ATOM 731 N N . GLU A 1 92 ? 14.257 4.550 -1.153 1.00 74.88 92 GLU A N 1
ATOM 732 C CA . GLU A 1 92 ? 15.085 3.349 -1.011 1.00 74.88 92 GLU A CA 1
ATOM 733 C C . GLU A 1 92 ? 14.446 2.332 -0.068 1.00 74.88 92 GLU A C 1
ATOM 735 O O . GLU A 1 92 ? 14.414 1.140 -0.369 1.00 74.88 92 GLU A O 1
ATOM 740 N N . LYS A 1 93 ? 13.889 2.794 1.058 1.00 59.81 93 LYS A N 1
ATOM 741 C CA . LYS A 1 93 ? 13.257 1.900 2.033 1.00 59.81 93 LYS A CA 1
ATOM 742 C C . LYS A 1 93 ? 11.918 1.360 1.524 1.00 59.81 93 LYS A C 1
ATOM 744 O O . LYS A 1 93 ? 11.567 0.220 1.817 1.00 59.81 93 LYS A O 1
ATOM 749 N N . TYR A 1 94 ? 11.204 2.136 0.706 1.00 60.47 94 TYR A N 1
ATOM 750 C CA . TYR A 1 94 ? 10.038 1.649 -0.031 1.00 60.47 94 TYR A CA 1
ATOM 751 C C . TYR A 1 94 ? 10.421 0.594 -1.084 1.00 60.47 94 TYR A C 1
ATOM 753 O O . TYR A 1 94 ? 9.773 -0.446 -1.171 1.00 60.47 94 TYR A O 1
ATOM 761 N N . GLU A 1 95 ? 11.482 0.828 -1.859 1.00 66.38 95 GLU A N 1
ATOM 762 C CA . GLU A 1 95 ? 11.977 -0.120 -2.865 1.00 66.38 95 GLU A CA 1
ATOM 763 C C . GLU A 1 95 ? 12.397 -1.461 -2.252 1.00 66.38 95 GLU A C 1
ATOM 765 O O . GLU A 1 95 ? 12.004 -2.508 -2.758 1.00 66.38 95 GLU A O 1
ATOM 770 N N . GLU A 1 96 ? 13.132 -1.426 -1.140 1.00 56.72 96 GLU A N 1
ATOM 771 C CA . GLU A 1 96 ? 13.611 -2.616 -0.427 1.00 56.72 96 GLU A CA 1
ATOM 772 C C . GLU A 1 96 ? 12.464 -3.486 0.112 1.00 56.72 96 GLU A C 1
ATOM 774 O O . GLU A 1 96 ? 12.514 -4.711 0.017 1.00 56.72 96 GLU A O 1
ATOM 779 N N . ILE A 1 97 ? 11.439 -2.862 0.702 1.00 49.94 97 ILE A N 1
ATOM 780 C CA . ILE A 1 97 ? 10.402 -3.575 1.462 1.00 49.94 97 ILE A CA 1
ATOM 781 C C . ILE A 1 97 ? 9.194 -3.922 0.590 1.00 49.94 97 ILE A C 1
ATOM 783 O O . ILE A 1 97 ? 8.593 -4.986 0.748 1.00 49.94 97 ILE A O 1
ATOM 787 N N . CYS A 1 98 ? 8.787 -3.009 -0.293 1.00 53.66 98 CYS A N 1
ATOM 788 C CA . CYS A 1 98 ? 7.477 -3.070 -0.940 1.00 53.66 98 CYS A CA 1
ATOM 789 C C . CYS A 1 98 ? 7.530 -3.571 -2.386 1.00 53.66 98 CYS A C 1
ATOM 791 O O . CYS A 1 98 ? 6.493 -3.969 -2.922 1.00 53.66 98 CYS A O 1
ATOM 793 N N . LEU A 1 99 ? 8.697 -3.554 -3.036 1.00 56.56 99 LEU A N 1
ATOM 794 C CA . LEU A 1 99 ? 8.832 -3.969 -4.430 1.00 56.56 99 LEU A CA 1
ATOM 795 C C . LEU A 1 99 ? 9.526 -5.325 -4.538 1.00 56.56 99 LEU A C 1
ATOM 797 O O . LEU A 1 99 ? 10.592 -5.560 -3.983 1.00 56.56 99 LEU A O 1
ATOM 801 N N . SER A 1 100 ? 8.932 -6.238 -5.311 1.00 62.28 100 SER A N 1
ATOM 802 C CA . SER A 1 100 ? 9.602 -7.500 -5.640 1.00 62.28 100 SER A CA 1
ATOM 803 C C . SER A 1 100 ? 10.855 -7.240 -6.496 1.00 62.28 100 SER A C 1
ATOM 805 O O . SER A 1 100 ? 10.823 -6.309 -7.306 1.00 62.28 100 SER A O 1
ATOM 807 N N . PRO A 1 101 ? 11.869 -8.127 -6.489 1.00 73.06 101 PRO A N 1
ATOM 808 C CA . PRO A 1 101 ? 13.073 -8.006 -7.332 1.00 73.06 101 PRO A CA 1
ATOM 809 C C . PRO A 1 101 ? 12.820 -7.910 -8.852 1.00 73.06 101 PRO A C 1
ATOM 811 O O . PRO A 1 101 ? 13.713 -7.541 -9.627 1.00 73.06 101 PRO A O 1
ATOM 814 N N . ASN A 1 102 ? 11.604 -8.261 -9.285 1.00 76.81 102 ASN A N 1
ATOM 815 C CA . ASN A 1 102 ? 11.147 -8.177 -10.672 1.00 76.81 102 ASN A CA 1
ATOM 816 C C . ASN A 1 102 ? 10.816 -6.743 -11.110 1.00 76.81 102 ASN A C 1
ATOM 818 O O . ASN A 1 102 ? 10.789 -6.470 -12.310 1.00 76.81 102 ASN A O 1
ATOM 822 N N . PHE A 1 103 ? 10.584 -5.826 -10.166 1.00 82.31 103 PHE A N 1
ATOM 823 C CA . PHE A 1 103 ? 10.465 -4.409 -10.478 1.00 82.31 103 PHE A CA 1
ATOM 824 C C . PHE A 1 103 ? 11.850 -3.832 -10.769 1.00 82.31 103 PHE A C 1
ATOM 826 O O . PHE A 1 103 ? 12.807 -4.063 -10.033 1.00 82.31 103 PHE A O 1
ATOM 833 N N . LYS A 1 104 ? 11.961 -3.084 -11.865 1.00 93.81 104 LYS A N 1
ATOM 834 C CA . LYS A 1 104 ? 13.187 -2.395 -12.275 1.00 93.81 104 LYS A CA 1
ATOM 835 C C . LYS A 1 104 ? 12.948 -0.898 -12.301 1.00 93.81 104 LYS A C 1
ATOM 837 O O . LYS A 1 104 ? 11.927 -0.449 -12.818 1.00 93.81 104 LYS A O 1
ATOM 842 N N . VAL A 1 105 ? 13.900 -0.129 -11.782 1.00 93.75 105 VAL A N 1
ATOM 843 C CA . VAL A 1 105 ? 13.869 1.336 -11.861 1.00 93.75 105 VAL A CA 1
ATOM 844 C C . VAL A 1 105 ? 13.896 1.760 -13.329 1.00 93.75 105 VAL A C 1
ATOM 846 O O . VAL A 1 105 ? 14.849 1.464 -14.053 1.00 93.75 105 VAL A O 1
ATOM 849 N N . VAL A 1 106 ? 12.861 2.476 -13.770 1.00 94.81 106 VAL A N 1
ATOM 850 C CA . VAL A 1 106 ? 12.786 3.011 -15.139 1.00 94.81 106 VAL A CA 1
ATOM 851 C C . VAL A 1 106 ? 13.174 4.484 -15.191 1.00 94.81 106 VAL A C 1
ATOM 853 O O . VAL A 1 106 ? 13.831 4.904 -16.142 1.00 94.81 106 VAL A O 1
ATOM 856 N N . LEU A 1 107 ? 12.827 5.252 -14.156 1.00 95.19 107 LEU A N 1
ATOM 857 C CA . LEU A 1 107 ? 13.069 6.688 -14.071 1.00 95.19 107 LEU A CA 1
ATOM 858 C C . LEU A 1 107 ? 13.287 7.088 -12.609 1.00 95.19 107 LEU A C 1
ATOM 860 O O . LEU A 1 107 ? 12.424 6.854 -11.768 1.00 95.19 107 LEU A O 1
ATOM 864 N N . ASP A 1 108 ? 14.425 7.717 -12.335 1.00 93.88 108 ASP A N 1
ATOM 865 C CA . ASP A 1 108 ? 14.795 8.250 -11.022 1.00 93.88 108 ASP A CA 1
ATOM 866 C C . ASP A 1 108 ? 14.958 9.769 -11.137 1.00 93.88 108 ASP A C 1
ATOM 868 O O . ASP A 1 108 ? 15.809 10.249 -11.892 1.00 93.88 108 ASP A O 1
ATOM 872 N N . ILE A 1 109 ? 14.073 10.526 -10.484 1.00 90.94 109 ILE A N 1
ATOM 873 C CA . ILE A 1 109 ? 13.979 11.986 -10.643 1.00 90.94 109 ILE A CA 1
ATOM 874 C C . ILE A 1 109 ? 14.661 12.688 -9.472 1.00 90.94 109 ILE A C 1
ATOM 876 O O . ILE A 1 109 ? 15.453 13.609 -9.684 1.00 90.94 109 ILE A O 1
ATOM 880 N N . SER A 1 110 ? 14.345 12.269 -8.247 1.00 88.69 110 SER A N 1
ATOM 881 C CA . SER A 1 110 ? 14.898 12.822 -7.011 1.00 88.69 110 SER A CA 1
ATOM 882 C C . SER A 1 110 ? 14.830 11.803 -5.873 1.00 88.69 110 SER A C 1
ATOM 884 O O . SER A 1 110 ? 14.149 10.787 -5.982 1.00 88.69 110 SER A O 1
ATOM 886 N N . GLU A 1 111 ? 15.454 12.128 -4.739 1.00 85.31 111 GLU A N 1
ATOM 887 C CA . GLU A 1 111 ? 15.396 11.360 -3.478 1.00 85.31 111 GLU A CA 1
ATOM 888 C C . GLU A 1 111 ? 13.972 11.051 -2.979 1.00 85.31 111 GLU A C 1
ATOM 890 O O . GLU A 1 111 ? 13.776 10.170 -2.150 1.00 85.31 111 GLU A O 1
ATOM 895 N N . ASN A 1 112 ? 12.966 11.768 -3.490 1.00 83.62 112 ASN A N 1
ATOM 896 C CA . ASN A 1 112 ? 11.565 11.623 -3.117 1.00 83.62 112 ASN A CA 1
ATOM 897 C C . ASN A 1 112 ? 10.672 11.234 -4.305 1.00 83.62 112 ASN A C 1
ATOM 899 O O . ASN A 1 112 ? 9.448 11.245 -4.151 1.00 83.62 112 ASN A O 1
ATOM 903 N N . HIS A 1 113 ? 11.237 10.944 -5.488 1.00 91.62 113 HIS A N 1
ATOM 904 C CA . HIS A 1 113 ? 10.471 10.658 -6.706 1.00 91.62 113 HIS A CA 1
ATOM 905 C C . HIS A 1 113 ? 11.147 9.633 -7.623 1.00 91.62 113 HIS A C 1
ATOM 907 O O . HIS A 1 113 ? 12.121 9.947 -8.311 1.00 91.62 113 HIS A O 1
ATOM 913 N N . ARG A 1 114 ? 10.560 8.434 -7.713 1.00 92.25 114 ARG A N 1
ATOM 914 C CA . ARG A 1 114 ? 11.051 7.340 -8.565 1.00 92.25 114 ARG A CA 1
ATOM 915 C C . ARG A 1 114 ? 9.905 6.547 -9.194 1.00 92.25 114 ARG A C 1
ATOM 917 O O . ARG A 1 114 ? 8.795 6.504 -8.659 1.00 92.25 114 ARG A O 1
ATOM 924 N N . TYR A 1 115 ? 10.184 5.945 -10.347 1.00 93.00 115 TYR A N 1
ATOM 925 C CA . TYR A 1 115 ? 9.292 5.036 -11.059 1.00 93.00 115 TYR A CA 1
ATOM 926 C C . TYR A 1 115 ? 9.957 3.677 -11.275 1.00 93.00 115 TYR A C 1
ATOM 928 O O . TYR A 1 115 ? 11.118 3.600 -11.696 1.00 93.00 115 TYR A O 1
ATOM 936 N N . TRP A 1 116 ? 9.177 2.612 -11.104 1.00 92.06 116 TRP A N 1
ATOM 937 C CA . TRP A 1 1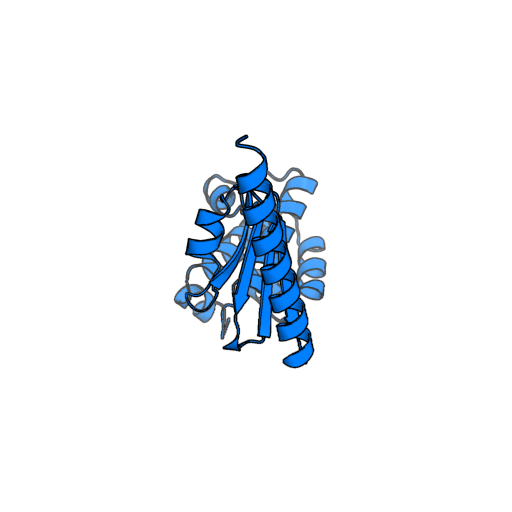16 ? 9.574 1.234 -11.383 1.00 92.06 116 TRP A CA 1
ATOM 938 C C . TRP A 1 116 ? 8.600 0.569 -12.345 1.00 92.06 116 TRP A C 1
ATOM 940 O O . TRP A 1 116 ? 7.414 0.891 -12.366 1.00 92.06 116 TRP A O 1
ATOM 950 N N . VAL A 1 117 ? 9.096 -0.398 -13.109 1.00 90.25 117 VAL A N 1
ATOM 951 C CA . VAL A 1 117 ? 8.307 -1.206 -14.045 1.00 90.25 117 VAL A CA 1
ATOM 952 C C . VAL A 1 117 ? 8.474 -2.685 -13.742 1.00 90.25 117 VAL A C 1
ATOM 954 O O . VAL A 1 117 ? 9.567 -3.129 -13.401 1.00 90.25 117 VAL A O 1
ATOM 957 N N . ASN A 1 118 ? 7.408 -3.456 -13.916 1.00 84.50 118 ASN A N 1
ATOM 958 C CA . ASN A 1 118 ? 7.449 -4.910 -13.940 1.00 84.50 118 ASN A CA 1
ATOM 959 C C . ASN A 1 118 ? 6.866 -5.389 -15.272 1.00 84.50 118 ASN A C 1
ATOM 961 O O . ASN A 1 118 ? 5.660 -5.304 -15.503 1.00 84.50 118 ASN A O 1
ATOM 965 N N . TYR A 1 119 ? 7.742 -5.880 -16.150 1.00 87.44 119 TYR A N 1
ATOM 966 C CA . TYR A 1 119 ? 7.368 -6.346 -17.486 1.00 87.44 119 TYR A CA 1
ATOM 967 C C . TYR A 1 119 ? 6.529 -7.627 -17.457 1.00 87.44 119 TYR A C 1
ATOM 969 O O . TYR A 1 119 ? 5.680 -7.804 -18.325 1.00 87.44 119 TYR A O 1
ATOM 977 N N . ALA A 1 120 ? 6.719 -8.492 -16.454 1.00 81.44 120 ALA A N 1
ATOM 978 C CA . ALA A 1 120 ? 5.981 -9.750 -16.346 1.00 81.44 120 ALA A CA 1
ATOM 979 C C . ALA A 1 120 ? 4.496 -9.513 -16.035 1.00 81.44 120 ALA A C 1
ATOM 981 O O . ALA A 1 120 ? 3.636 -10.231 -16.534 1.00 81.44 120 ALA A O 1
ATOM 982 N N . THR A 1 121 ? 4.192 -8.486 -15.239 1.00 72.69 121 THR A N 1
ATOM 983 C CA . THR A 1 121 ? 2.818 -8.142 -14.840 1.00 72.69 121 THR A CA 1
ATOM 984 C C . THR A 1 121 ? 2.256 -6.930 -15.582 1.00 72.69 121 THR A C 1
ATOM 986 O O . THR A 1 121 ? 1.152 -6.488 -15.273 1.00 72.69 121 THR A O 1
ATOM 989 N N . SER A 1 122 ? 3.006 -6.368 -16.539 1.00 81.81 122 SER A N 1
ATOM 990 C CA . SER A 1 122 ? 2.662 -5.122 -17.242 1.00 81.81 122 SER A CA 1
ATOM 991 C C . SER A 1 122 ? 2.231 -4.010 -16.272 1.00 81.81 122 SER A C 1
ATOM 993 O O . SER A 1 122 ? 1.143 -3.443 -16.381 1.00 81.81 122 SER A O 1
ATOM 995 N N . SER A 1 123 ? 3.064 -3.740 -15.260 1.00 74.19 123 SER A N 1
ATOM 996 C CA . SER A 1 123 ? 2.748 -2.792 -14.181 1.00 74.19 123 SER A CA 1
ATOM 997 C C . SER A 1 123 ? 3.809 -1.706 -14.020 1.00 74.19 123 SER A C 1
ATOM 999 O O . SER A 1 123 ? 5.001 -1.958 -14.198 1.00 74.19 123 SER A O 1
ATOM 1001 N N . ILE A 1 124 ? 3.380 -0.503 -13.636 1.00 78.56 124 ILE A N 1
ATOM 1002 C CA . ILE A 1 124 ? 4.232 0.654 -13.342 1.00 78.56 124 ILE A CA 1
ATOM 1003 C C . ILE A 1 124 ? 3.877 1.188 -11.957 1.00 78.56 124 ILE A C 1
ATOM 1005 O O . ILE A 1 124 ? 2.707 1.412 -11.659 1.00 78.56 124 ILE A O 1
ATOM 1009 N N . VAL A 1 125 ? 4.886 1.436 -11.129 1.00 77.44 125 VAL A N 1
ATOM 1010 C CA . VAL A 1 125 ? 4.735 2.053 -9.808 1.00 77.44 125 VAL A CA 1
ATOM 1011 C C . VAL A 1 125 ? 5.434 3.404 -9.805 1.00 77.44 125 VAL A C 1
ATOM 1013 O O . VAL A 1 125 ? 6.561 3.513 -10.280 1.00 77.44 125 VAL A O 1
ATOM 1016 N N . GLN A 1 126 ? 4.780 4.418 -9.248 1.00 82.00 126 GLN A N 1
ATOM 1017 C CA . GLN A 1 126 ? 5.329 5.740 -8.966 1.00 82.00 126 GLN A CA 1
ATOM 1018 C C . GLN A 1 126 ? 5.358 5.972 -7.456 1.00 82.00 126 GLN A C 1
ATOM 1020 O O . GLN A 1 126 ? 4.359 5.746 -6.778 1.00 82.00 126 GLN A O 1
ATOM 1025 N N . TYR A 1 127 ? 6.465 6.513 -6.957 1.00 80.69 127 TYR A N 1
ATOM 1026 C CA . TYR A 1 127 ? 6.577 7.086 -5.616 1.00 80.69 127 TYR A CA 1
ATOM 1027 C C . TYR A 1 127 ? 6.824 8.592 -5.733 1.00 80.69 127 TYR A C 1
ATOM 1029 O O . TYR A 1 127 ? 7.688 8.986 -6.509 1.00 80.69 127 TYR A O 1
ATOM 1037 N N . TYR A 1 128 ? 6.097 9.434 -4.993 1.00 80.44 128 TYR A N 1
ATOM 1038 C CA . TYR A 1 128 ? 6.313 10.885 -4.917 1.00 80.44 128 TYR A CA 1
ATOM 1039 C C . TYR A 1 128 ? 5.964 11.430 -3.528 1.00 80.44 128 TYR A C 1
ATOM 1041 O O . TYR A 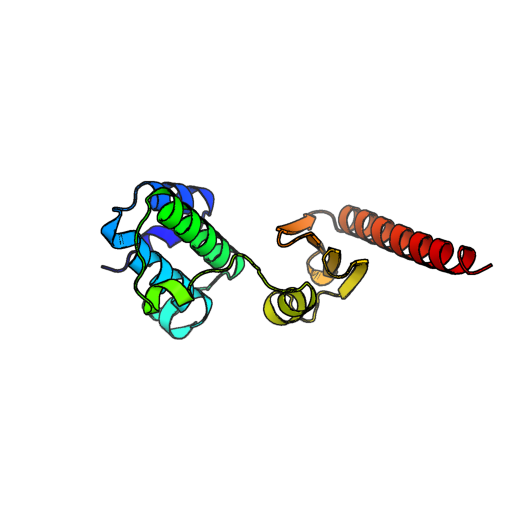1 128 ? 4.805 11.356 -3.129 1.00 80.44 128 TYR A O 1
ATOM 1049 N N . LYS A 1 129 ? 6.938 12.004 -2.804 1.00 74.69 129 LYS A N 1
ATOM 1050 C CA . LYS A 1 129 ? 6.740 12.657 -1.488 1.00 74.69 129 LYS A CA 1
ATOM 1051 C C . LYS A 1 129 ? 5.822 11.851 -0.554 1.00 74.69 129 LYS A C 1
ATOM 1053 O O . LYS A 1 129 ? 4.774 12.334 -0.129 1.00 74.69 129 LYS A O 1
ATOM 1058 N N . HIS A 1 130 ? 6.203 10.604 -0.274 1.00 57.97 130 HIS A N 1
ATOM 1059 C CA . HIS A 1 130 ? 5.457 9.693 0.610 1.00 57.97 130 HIS A CA 1
ATOM 1060 C C . HIS A 1 130 ? 4.097 9.226 0.077 1.00 57.97 130 HIS A C 1
ATOM 1062 O O . HIS A 1 130 ? 3.307 8.651 0.819 1.00 57.97 130 HIS A O 1
ATOM 1068 N N . SER A 1 131 ? 3.827 9.451 -1.209 1.00 56.53 131 SER A N 1
ATOM 1069 C CA . SER A 1 131 ? 2.637 8.961 -1.902 1.00 56.53 131 SER A CA 1
ATOM 1070 C C . SER A 1 131 ? 3.024 7.935 -2.958 1.00 56.53 131 SER A C 1
ATOM 1072 O O . SER A 1 131 ? 4.013 8.114 -3.670 1.00 56.53 131 SER A O 1
ATOM 1074 N N . VAL A 1 132 ? 2.229 6.874 -3.084 1.00 54.72 132 VAL A N 1
ATOM 1075 C CA . VAL A 1 132 ? 2.473 5.771 -4.021 1.00 54.72 132 VAL A CA 1
ATOM 1076 C C . VAL A 1 132 ? 1.283 5.607 -4.954 1.00 54.72 132 VAL A C 1
ATOM 1078 O O . VAL A 1 132 ? 0.141 5.550 -4.503 1.00 54.72 132 VAL A O 1
ATOM 1081 N N . VAL A 1 133 ? 1.556 5.488 -6.253 1.00 65.25 133 VAL A N 1
ATOM 1082 C CA . VAL A 1 133 ? 0.564 5.179 -7.289 1.00 65.25 133 VAL A CA 1
ATOM 1083 C C . VAL A 1 133 ? 1.001 3.915 -8.024 1.00 65.25 133 VAL A C 1
ATOM 1085 O O . VAL A 1 133 ? 2.106 3.861 -8.561 1.00 65.25 133 VAL A O 1
ATOM 1088 N N . SER A 1 134 ? 0.137 2.901 -8.062 1.00 63.59 134 SER A N 1
ATOM 1089 C CA . SER A 1 134 ? 0.357 1.658 -8.811 1.00 63.59 134 SER A CA 1
ATOM 1090 C C . SER A 1 134 ? -0.599 1.595 -9.998 1.00 63.59 134 SER A C 1
ATOM 1092 O O . SER A 1 134 ? -1.802 1.790 -9.838 1.00 63.59 134 SER A O 1
ATOM 1094 N N . MET A 1 135 ? -0.063 1.342 -11.189 1.00 75.06 135 MET A N 1
ATOM 1095 C CA . MET A 1 135 ? -0.801 1.250 -12.446 1.00 75.06 135 MET A CA 1
ATOM 1096 C C . MET A 1 135 ? -0.560 -0.125 -13.066 1.00 75.06 135 MET A C 1
ATOM 1098 O O . MET A 1 135 ? 0.581 -0.480 -13.359 1.00 75.06 135 MET A O 1
ATOM 1102 N N . GLN A 1 136 ? -1.627 -0.881 -13.305 1.00 66.44 136 GLN A N 1
ATOM 1103 C CA . GLN A 1 136 ? -1.597 -2.133 -14.059 1.00 66.44 136 GLN A CA 1
ATOM 1104 C C . GLN A 1 136 ? -2.328 -1.927 -15.383 1.00 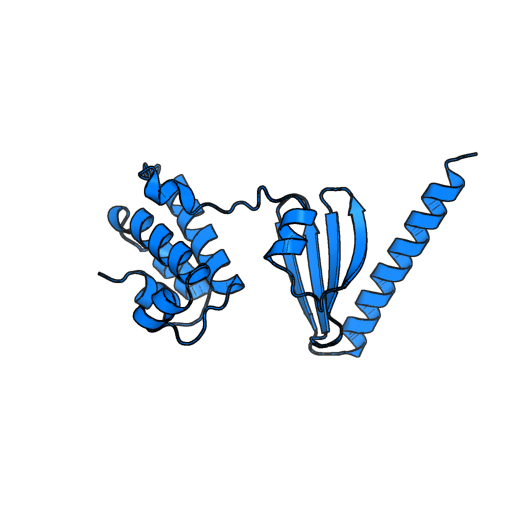66.44 136 GLN A C 1
ATOM 1106 O O . GLN A 1 136 ? -3.347 -1.242 -15.428 1.00 66.44 136 GLN A O 1
ATOM 1111 N N . TYR A 1 137 ? -1.784 -2.485 -16.459 1.00 67.81 137 TYR A N 1
ATOM 1112 C CA . TYR A 1 137 ? -2.308 -2.303 -17.805 1.00 67.81 137 TYR A CA 1
ATOM 1113 C C . TYR A 1 137 ? -2.810 -3.636 -18.347 1.00 67.81 137 TYR A C 1
ATOM 1115 O O . TYR A 1 137 ? -2.066 -4.615 -18.370 1.00 67.81 137 TYR A O 1
ATOM 1123 N N . ASP A 1 138 ? -4.036 -3.644 -18.862 1.00 60.84 138 ASP A N 1
ATOM 1124 C CA . ASP A 1 138 ? -4.622 -4.829 -19.503 1.00 60.84 138 ASP A CA 1
ATOM 1125 C C . ASP A 1 138 ? -4.019 -5.100 -20.891 1.00 60.84 138 ASP A C 1
ATOM 1127 O O . ASP A 1 138 ? -4.043 -6.220 -21.396 1.00 60.84 138 ASP A O 1
ATOM 1131 N N . SER A 1 139 ? -3.447 -4.066 -21.516 1.00 88.06 139 SER A N 1
ATOM 1132 C CA . SER A 1 139 ? -2.758 -4.155 -22.802 1.00 88.06 139 SER A CA 1
ATOM 1133 C C . SER A 1 139 ? -1.254 -4.026 -22.610 1.00 88.06 139 SER A C 1
ATOM 1135 O O . SER A 1 139 ? -0.756 -2.978 -22.184 1.00 88.06 139 SER A O 1
ATOM 1137 N N . HIS A 1 140 ? -0.524 -5.066 -23.016 1.00 89.81 140 HIS A N 1
ATOM 1138 C CA . HIS A 1 140 ? 0.936 -5.048 -23.018 1.00 89.81 140 HIS A CA 1
ATOM 1139 C C . HIS A 1 140 ? 1.493 -3.931 -23.915 1.00 89.81 140 HIS A C 1
ATOM 1141 O O . HIS A 1 140 ? 2.490 -3.304 -23.575 1.00 89.81 140 HIS A O 1
ATOM 1147 N N . TYR A 1 141 ? 0.807 -3.612 -25.018 1.00 93.94 141 TYR A N 1
ATOM 1148 C CA . TYR A 1 141 ? 1.171 -2.487 -25.879 1.00 93.94 141 TYR A CA 1
ATOM 1149 C C . TYR A 1 141 ? 1.083 -1.148 -25.130 1.00 93.94 141 TYR A C 1
ATOM 1151 O O . TYR A 1 141 ? 2.042 -0.382 -25.142 1.00 93.94 141 TYR A O 1
ATOM 1159 N N . ASN A 1 142 ? -0.019 -0.885 -24.415 1.00 88.69 142 ASN A N 1
ATOM 1160 C CA . ASN A 1 142 ? -0.193 0.365 -23.659 1.00 88.69 142 ASN A CA 1
ATOM 1161 C C . ASN A 1 142 ? 0.830 0.493 -22.526 1.00 88.69 142 ASN A C 1
ATOM 1163 O O . ASN A 1 142 ? 1.384 1.572 -22.306 1.00 88.69 142 ASN A O 1
ATOM 1167 N N . PHE A 1 143 ? 1.114 -0.619 -21.845 1.00 92.31 143 PHE A N 1
ATOM 1168 C CA . PHE A 1 143 ? 2.193 -0.694 -20.869 1.00 92.31 143 PHE A CA 1
ATOM 1169 C C . PHE A 1 143 ? 3.545 -0.326 -21.491 1.00 92.31 143 PHE A C 1
ATOM 1171 O O . PHE A 1 143 ? 4.232 0.556 -20.977 1.00 92.31 143 PHE A O 1
ATOM 1178 N N . CYS A 1 144 ? 3.911 -0.956 -22.611 1.00 94.81 144 CYS A N 1
ATOM 1179 C CA . CYS A 1 144 ? 5.178 -0.707 -23.295 1.00 94.81 144 CYS A CA 1
ATOM 1180 C C . CYS A 1 144 ? 5.293 0.737 -23.793 1.00 94.81 144 CYS A C 1
ATOM 1182 O O . CYS A 1 144 ? 6.350 1.343 -23.629 1.00 94.81 144 CYS A O 1
ATOM 1184 N N . THR A 1 145 ? 4.213 1.322 -24.320 1.00 93.81 145 THR A N 1
ATOM 1185 C CA . THR A 1 145 ? 4.172 2.742 -24.698 1.00 93.81 145 THR A CA 1
ATOM 1186 C C . THR A 1 145 ? 4.465 3.633 -23.495 1.00 93.81 145 THR A C 1
ATOM 1188 O O . THR A 1 145 ? 5.348 4.489 -23.564 1.00 93.81 145 THR A O 1
ATOM 1191 N N . LYS A 1 146 ? 3.811 3.391 -22.351 1.00 91.00 146 LYS A N 1
ATOM 1192 C CA . LYS A 1 146 ? 4.059 4.187 -21.144 1.00 91.00 146 LYS A CA 1
ATOM 1193 C C . LYS A 1 146 ? 5.471 3.993 -20.589 1.00 91.00 146 LYS A C 1
ATOM 1195 O O . LYS A 1 146 ? 6.113 4.962 -20.185 1.00 91.00 146 LYS A O 1
ATOM 1200 N N . ALA A 1 147 ? 5.982 2.765 -20.588 1.00 94.12 147 ALA A N 1
ATOM 1201 C CA . ALA A 1 147 ? 7.350 2.482 -20.171 1.00 94.12 147 ALA A CA 1
ATOM 1202 C C . ALA A 1 147 ? 8.368 3.200 -21.077 1.00 94.12 147 ALA A C 1
ATOM 1204 O O . ALA A 1 147 ? 9.307 3.819 -20.575 1.00 94.12 147 ALA A O 1
ATOM 1205 N N . ALA A 1 148 ? 8.148 3.195 -22.396 1.00 95.00 148 ALA A N 1
ATOM 1206 C CA . ALA A 1 148 ? 8.989 3.895 -23.362 1.00 95.00 148 ALA A CA 1
ATOM 1207 C C . ALA A 1 148 ? 8.974 5.418 -23.152 1.00 95.00 148 ALA A C 1
ATOM 1209 O O . ALA A 1 148 ? 10.035 6.041 -23.167 1.00 95.00 148 ALA A O 1
ATOM 1210 N N . GLU A 1 149 ? 7.811 6.020 -22.878 1.00 94.62 149 GLU A N 1
ATOM 1211 C CA . GLU A 1 149 ? 7.717 7.444 -22.520 1.00 94.62 149 GLU A CA 1
ATOM 1212 C C . GLU A 1 149 ? 8.602 7.790 -21.312 1.00 94.62 149 GLU A C 1
ATOM 1214 O O . GLU A 1 149 ? 9.356 8.766 -21.351 1.00 94.62 149 GLU A O 1
ATOM 1219 N N . LEU A 1 150 ? 8.563 6.971 -20.254 1.00 93.88 150 LEU A N 1
ATOM 1220 C CA . LEU A 1 150 ? 9.384 7.170 -19.054 1.00 93.88 150 LEU A CA 1
ATOM 1221 C C . LEU A 1 150 ? 10.887 7.037 -19.354 1.00 93.88 150 LEU A C 1
ATOM 1223 O O . LEU A 1 150 ? 11.688 7.825 -18.844 1.00 93.88 150 LEU A O 1
ATOM 1227 N N . ILE A 1 151 ? 11.273 6.096 -20.221 1.00 92.94 151 ILE A N 1
ATOM 1228 C CA . ILE A 1 151 ? 12.662 5.926 -20.683 1.00 92.94 151 ILE A CA 1
ATOM 1229 C C . ILE A 1 151 ? 13.131 7.155 -21.475 1.00 92.94 151 ILE A C 1
ATOM 1231 O O . ILE A 1 151 ? 14.238 7.651 -21.256 1.00 92.94 151 ILE A O 1
ATOM 1235 N N . VAL A 1 152 ? 12.288 7.698 -22.358 1.00 93.81 152 VAL A N 1
ATOM 1236 C CA . VAL A 1 152 ? 12.600 8.918 -23.119 1.00 93.81 152 VAL A CA 1
ATOM 1237 C C . VAL A 1 152 ? 12.781 10.114 -22.183 1.00 93.81 152 VAL A C 1
ATOM 1239 O O . VAL A 1 152 ? 13.722 10.892 -22.358 1.00 93.81 152 VAL A O 1
ATOM 1242 N N . ILE A 1 153 ? 11.930 10.256 -21.161 1.00 92.56 153 ILE A N 1
ATOM 1243 C CA . ILE A 1 153 ? 12.083 11.297 -20.133 1.00 92.56 153 ILE A CA 1
ATOM 1244 C C . ILE A 1 153 ? 13.427 11.142 -19.410 1.00 92.56 153 ILE A C 1
ATOM 1246 O O . ILE A 1 153 ? 14.161 12.124 -19.283 1.00 92.56 153 ILE A O 1
ATOM 1250 N N . ARG A 1 154 ? 13.797 9.919 -19.004 1.00 90.62 154 ARG A N 1
ATOM 1251 C CA . ARG A 1 154 ? 15.096 9.638 -18.369 1.00 90.62 154 ARG A CA 1
ATOM 1252 C C . ARG A 1 154 ? 16.266 10.089 -19.244 1.00 90.62 154 ARG A C 1
ATOM 1254 O O . ARG A 1 154 ? 17.167 10.766 -18.749 1.00 90.62 154 ARG A O 1
ATOM 1261 N N . ALA A 1 155 ? 16.241 9.762 -20.536 1.00 89.19 155 ALA A N 1
ATOM 1262 C CA . ALA A 1 155 ? 17.285 10.162 -21.479 1.00 89.19 155 ALA A CA 1
ATOM 1263 C C . ALA A 1 155 ? 17.380 11.692 -21.633 1.00 89.19 155 ALA A C 1
ATOM 1265 O O . ALA A 1 155 ? 18.476 12.254 -21.657 1.00 89.19 155 ALA A O 1
ATOM 1266 N N . ARG A 1 156 ? 16.238 12.392 -21.679 1.00 90.94 156 ARG A N 1
ATOM 1267 C CA . ARG A 1 156 ? 16.196 13.864 -21.741 1.00 90.94 156 ARG A CA 1
ATOM 1268 C C . ARG A 1 156 ? 16.784 14.515 -20.489 1.00 90.94 156 ARG A C 1
ATOM 1270 O O . ARG A 1 156 ? 17.561 15.456 -20.619 1.00 90.94 156 ARG A O 1
ATOM 1277 N N . LEU A 1 157 ? 16.455 14.008 -19.299 1.00 88.25 157 LEU A N 1
ATOM 1278 C CA . LEU A 1 157 ? 17.001 14.517 -18.036 1.00 88.25 157 LEU A CA 1
ATOM 1279 C C . LEU A 1 157 ? 18.518 14.307 -17.942 1.00 88.25 157 LEU A C 1
ATOM 1281 O O . LEU A 1 157 ? 19.227 15.205 -17.491 1.00 88.25 157 LEU A O 1
ATOM 1285 N N . ALA A 1 158 ? 19.025 13.161 -18.406 1.00 86.25 158 ALA A N 1
ATOM 1286 C CA . ALA A 1 158 ? 20.463 12.904 -18.469 1.00 86.25 158 ALA A CA 1
ATOM 1287 C C . ALA A 1 158 ? 21.186 13.906 -19.392 1.00 86.25 158 ALA A C 1
ATOM 1289 O O . ALA A 1 158 ? 22.177 14.510 -18.987 1.00 86.25 158 ALA A O 1
ATOM 1290 N N . ASN A 1 159 ? 20.637 14.157 -20.587 1.00 87.25 159 ASN A N 1
ATOM 1291 C CA . ASN A 1 159 ? 21.184 15.130 -21.541 1.00 87.25 159 ASN A CA 1
ATOM 1292 C C . ASN A 1 159 ? 21.098 16.588 -21.057 1.00 87.25 159 ASN A C 1
ATOM 1294 O O . ASN A 1 159 ? 21.939 17.412 -21.412 1.00 87.25 159 ASN A O 1
ATOM 1298 N N . ALA A 1 160 ? 20.073 16.943 -20.279 1.00 83.12 160 ALA A N 1
ATOM 1299 C CA . ALA A 1 160 ? 19.968 18.278 -19.694 1.00 83.12 160 ALA A CA 1
ATOM 1300 C C . ALA A 1 160 ? 21.068 18.509 -18.646 1.00 83.12 160 ALA A C 1
ATOM 1302 O O . ALA A 1 160 ? 21.735 19.540 -18.683 1.00 83.12 160 ALA A O 1
ATOM 1303 N N . LYS A 1 161 ? 21.316 17.516 -17.778 1.00 77.00 161 LYS A N 1
ATOM 1304 C CA . LYS A 1 161 ? 22.393 17.569 -16.776 1.00 77.00 161 LYS A CA 1
ATOM 1305 C C . LYS A 1 161 ? 23.784 17.673 -17.403 1.00 77.00 161 LYS A C 1
ATOM 1307 O O . LYS A 1 161 ? 24.641 18.336 -16.838 1.00 77.00 161 LYS A O 1
ATOM 1312 N N . SER A 1 162 ? 24.022 17.056 -18.563 1.00 73.44 162 SER A N 1
ATOM 1313 C CA . SER A 1 162 ? 25.327 17.142 -19.236 1.00 73.44 162 SER A CA 1
ATOM 1314 C C . SER A 1 162 ? 25.590 18.498 -19.900 1.00 73.44 162 SER A C 1
ATOM 1316 O O . SER A 1 162 ? 26.743 18.847 -20.119 1.00 73.44 162 SER A O 1
ATOM 1318 N N . LYS A 1 163 ? 24.545 19.266 -20.237 1.00 72.31 163 LYS A N 1
ATOM 1319 C CA . LYS A 1 163 ? 24.676 20.593 -20.865 1.00 72.31 163 LYS A CA 1
ATOM 1320 C C . LYS A 1 163 ? 24.821 21.742 -19.865 1.00 72.31 163 LYS A C 1
ATOM 1322 O O . LYS A 1 163 ? 25.306 22.794 -20.249 1.00 72.31 163 LYS A O 1
ATOM 1327 N N . SER A 1 164 ? 24.418 21.555 -18.609 1.00 60.00 164 SER A N 1
ATOM 1328 C CA . SER A 1 164 ? 24.516 22.566 -17.544 1.00 60.00 164 SER A CA 1
ATOM 1329 C C . SER A 1 164 ? 25.892 22.641 -16.862 1.00 60.00 164 SER A C 1
ATOM 1331 O O . SER A 1 164 ? 26.028 23.330 -15.858 1.00 60.00 164 SER A O 1
ATOM 1333 N N . VAL A 1 165 ? 26.887 21.895 -17.355 1.00 54.53 165 VAL A N 1
ATOM 1334 C CA . VAL A 1 165 ? 28.263 21.830 -16.815 1.00 54.53 165 VAL A CA 1
ATOM 1335 C C . VAL A 1 165 ? 29.249 22.587 -17.731 1.00 54.53 165 VAL A C 1
ATOM 1337 O O . VAL A 1 165 ? 30.446 22.323 -17.716 1.00 54.53 165 VAL A O 1
ATOM 1340 N N . ILE A 1 166 ? 28.750 23.521 -18.550 1.00 45.25 166 ILE A N 1
ATOM 1341 C CA . ILE A 1 166 ? 29.542 24.395 -19.434 1.00 45.25 166 ILE A CA 1
ATOM 1342 C C . ILE A 1 166 ? 29.261 25.847 -19.066 1.00 45.25 166 ILE A C 1
ATOM 1344 O O . ILE A 1 166 ? 28.061 26.173 -18.916 1.00 45.25 166 ILE A O 1
#

Radius of gyration: 19.3 Å; chains: 1; bounding box: 48×43×50 Å

Secondary structure (DSSP, 8-state):
--HHHHHHTT--HHHHHHHHHHS-GGGHHHHHHHHHHHHH-HHHHHHTT-SS--HHHHHHHHHHHHHHHHHTT----HHHHTT--S----HHHHHHHHS-TT-EEEEEEETTEEEEEETTTTEEEEEETTEEEEEE-S-HHHHHHHHHHHHHHHHHHHHHHHHTT-

Foldseek 3Di:
DLLLCVLPVVVDLVVSLVVLLVDDLVCLLVNLLLLQCLLPDVVSVVVSVNPDRPNVSSVSSNASSVVNNVVVVPDHDPSSVVRDDLPPDWPVRCCVPPDDPQWDWLADDDRQWTKTARLVQLKIWIGHNSDIDIDGDPDSVVSVVVSVVSNVVRVVVVVVVVVVVD

Organism: NCBI:txid1230533